Protein AF-A0A6M3LWH0-F1 (afdb_monomer_lite)

Sequence (138 aa):
MNFKQDALKKVTEHIETINIFIDDGWSKQEAIDYVRSTTVIGPQYWTMVLDAFKPKVKLLKKGIKIDGQYYPVFYSSSKNHTKGMATIYIKTYKRLPPSAHEIFSVKNDTDSMTDYFEQDRIQIPPDSPFFEQVENLS

Radius of gyration: 18.71 Å; chains: 1; bounding box: 31×31×58 Å

Foldseek 3Di:
DPPVVVLVVVLVVLLVQLVVVVVVPDDSVVSLVVSVVVDDDDPVSNVVSVVVPQWDWDDDLQWIATNNDTFGWDWAALVVPPQRWIKIFTPDLDDDDVSCVVQFPWPQPDDPVSSVPGTIMTTHDPPHPCRVVSNVSD

pLDDT: mean 84.86, std 10.17, range [54.03, 94.94]

Organism: NCBI:txid1070528

Structure (mmCIF, N/CA/C/O backbone):
data_AF-A0A6M3LWH0-F1
#
_entry.id   AF-A0A6M3LWH0-F1
#
loop_
_atom_site.group_PDB
_atom_site.id
_atom_site.type_symbol
_atom_site.label_atom_id
_atom_site.label_alt_id
_atom_site.label_comp_id
_atom_site.label_asym_id
_atom_site.label_entity_id
_atom_site.label_seq_id
_atom_site.pdbx_PDB_ins_code
_atom_site.Cartn_x
_atom_site.Cartn_y
_atom_site.Cartn_z
_atom_site.occupancy
_atom_site.B_iso_or_equiv
_atom_site.auth_seq_id
_atom_site.auth_comp_id
_atom_site.auth_asym_id
_atom_site.auth_atom_id
_atom_site.pdbx_PDB_model_num
ATOM 1 N N . MET A 1 1 ? -1.012 14.084 -36.681 1.00 55.66 1 MET A N 1
ATOM 2 C CA . MET A 1 1 ? -0.664 12.962 -35.784 1.00 55.66 1 MET A CA 1
ATOM 3 C C . MET A 1 1 ? -0.684 13.498 -34.359 1.00 55.66 1 MET A C 1
ATOM 5 O O . MET A 1 1 ? -0.060 14.524 -34.110 1.00 55.66 1 MET A O 1
ATOM 9 N N . ASN A 1 2 ? -1.511 12.939 -33.475 1.00 76.19 2 ASN A N 1
ATOM 10 C CA . ASN A 1 2 ? -1.720 13.488 -32.134 1.00 76.19 2 ASN A CA 1
ATOM 11 C C . ASN A 1 2 ? -0.649 12.919 -31.195 1.00 76.19 2 ASN A C 1
ATOM 13 O O . ASN A 1 2 ? -0.843 11.859 -30.610 1.00 76.19 2 ASN A O 1
ATOM 17 N N . PHE A 1 3 ? 0.480 13.622 -31.064 1.00 70.38 3 PHE A N 1
ATOM 18 C CA . PHE A 1 3 ? 1.648 13.204 -30.268 1.00 70.38 3 PHE A CA 1
ATOM 19 C C . PHE A 1 3 ? 1.301 12.688 -28.860 1.00 70.38 3 PHE A C 1
ATOM 21 O O . PHE A 1 3 ? 1.979 11.812 -28.328 1.00 70.38 3 PHE A O 1
ATOM 28 N N . LYS A 1 4 ? 0.222 13.199 -28.255 1.00 75.12 4 LYS A N 1
ATOM 29 C CA . LYS A 1 4 ? -0.253 12.756 -26.941 1.00 75.12 4 LYS A CA 1
ATOM 30 C C . LYS A 1 4 ? -0.840 11.340 -26.967 1.00 75.12 4 LYS A C 1
ATOM 32 O O . LYS A 1 4 ? -0.623 10.584 -26.027 1.00 75.12 4 LYS A O 1
ATOM 37 N N . GLN A 1 5 ? -1.572 10.983 -28.021 1.00 80.00 5 GLN A N 1
ATOM 38 C CA . GLN A 1 5 ? -2.164 9.650 -28.176 1.00 80.00 5 GLN A CA 1
ATOM 39 C C . GLN A 1 5 ? -1.089 8.592 -28.442 1.00 80.00 5 GLN A C 1
ATOM 41 O O . GLN A 1 5 ? -1.124 7.534 -27.820 1.00 80.00 5 GLN A O 1
ATOM 46 N N . ASP A 1 6 ? -0.090 8.907 -29.271 1.00 83.50 6 ASP A N 1
ATOM 47 C CA . ASP A 1 6 ? 1.018 7.985 -29.556 1.00 83.50 6 ASP A CA 1
ATOM 48 C C . ASP A 1 6 ? 1.865 7.701 -28.311 1.00 83.50 6 ASP A C 1
ATOM 50 O O . ASP A 1 6 ? 2.289 6.571 -28.078 1.00 83.50 6 ASP A O 1
ATOM 54 N N . ALA A 1 7 ? 2.087 8.713 -27.471 1.00 81.06 7 ALA A N 1
ATOM 55 C CA . ALA A 1 7 ? 2.842 8.529 -26.240 1.00 81.06 7 ALA A CA 1
ATOM 56 C C . ALA A 1 7 ? 2.071 7.729 -25.176 1.00 81.06 7 ALA A C 1
ATOM 58 O O . ALA A 1 7 ? 2.666 6.904 -24.488 1.00 81.06 7 ALA A O 1
ATOM 59 N N . LEU A 1 8 ? 0.753 7.927 -25.066 1.00 84.88 8 LEU A N 1
ATOM 60 C CA . LEU A 1 8 ? -0.100 7.112 -24.192 1.00 84.88 8 LEU A CA 1
ATOM 61 C C . LEU A 1 8 ? -0.129 5.651 -24.639 1.00 84.88 8 LEU A C 1
ATOM 63 O O . LEU A 1 8 ? -0.028 4.764 -23.798 1.00 84.88 8 LEU A O 1
ATOM 67 N N . LYS A 1 9 ? -0.196 5.405 -25.952 1.00 89.38 9 LYS A N 1
ATOM 68 C CA . LYS A 1 9 ? -0.110 4.053 -26.507 1.00 89.38 9 LYS A CA 1
ATOM 69 C C . LYS A 1 9 ? 1.198 3.371 -26.100 1.00 89.38 9 LYS A C 1
ATOM 71 O O . LYS A 1 9 ? 1.161 2.256 -25.596 1.00 89.38 9 LYS A O 1
ATOM 76 N N . LYS A 1 10 ? 2.331 4.073 -26.222 1.00 87.38 10 LYS A N 1
ATOM 77 C CA . LYS A 1 10 ? 3.626 3.552 -25.763 1.00 87.38 10 LYS A CA 1
ATOM 78 C C . LYS A 1 10 ? 3.616 3.231 -24.271 1.00 87.38 10 LYS A C 1
ATOM 80 O O . LYS A 1 10 ? 4.076 2.163 -23.898 1.00 87.38 10 LYS A O 1
ATOM 85 N N . VAL A 1 11 ? 3.073 4.101 -23.416 1.00 88.75 11 VAL A N 1
ATOM 86 C CA . VAL A 1 11 ? 2.949 3.809 -21.973 1.00 88.75 11 VAL A CA 1
ATOM 87 C C . VAL A 1 11 ? 2.189 2.501 -21.738 1.00 88.75 11 VAL A C 1
ATOM 89 O O . VAL A 1 11 ? 2.659 1.666 -20.970 1.00 88.75 11 VAL A O 1
ATOM 92 N N . THR A 1 12 ? 1.062 2.295 -22.425 1.00 91.31 12 THR A N 1
ATOM 93 C CA . THR A 1 12 ? 0.285 1.050 -22.335 1.00 91.31 12 THR A CA 1
ATOM 94 C C . THR A 1 12 ? 1.097 -0.168 -22.779 1.00 91.31 12 THR A C 1
ATOM 96 O O . THR A 1 12 ? 1.169 -1.132 -22.026 1.00 91.31 12 THR A O 1
ATOM 99 N N . GLU A 1 13 ? 1.784 -0.097 -23.922 1.00 92.19 13 GLU A N 1
ATOM 100 C CA . GLU A 1 13 ? 2.637 -1.188 -24.430 1.00 92.19 13 GLU A CA 1
ATOM 101 C C . GLU A 1 13 ? 3.745 -1.571 -23.430 1.00 92.19 13 GLU A C 1
ATOM 103 O O . GLU A 1 13 ? 4.048 -2.751 -23.252 1.00 92.19 13 GLU A O 1
ATOM 108 N N . HIS A 1 14 ? 4.336 -0.594 -22.731 1.00 91.31 14 HIS A N 1
ATOM 109 C CA . HIS A 1 14 ? 5.366 -0.871 -21.722 1.00 91.31 14 HIS A CA 1
ATOM 110 C C . HIS A 1 14 ? 4.767 -1.537 -20.480 1.00 91.31 14 HIS A C 1
ATOM 112 O O . HIS A 1 14 ? 5.362 -2.471 -19.954 1.00 91.31 14 HIS A O 1
ATOM 118 N N . ILE A 1 15 ? 3.586 -1.099 -20.026 1.00 91.75 15 ILE A N 1
ATOM 119 C CA . ILE A 1 15 ? 2.879 -1.731 -18.900 1.00 91.75 15 ILE A CA 1
ATOM 120 C C . ILE A 1 15 ? 2.523 -3.184 -19.239 1.00 91.75 15 ILE A C 1
ATOM 122 O O . ILE A 1 15 ? 2.754 -4.071 -18.422 1.00 91.75 15 ILE A O 1
ATOM 126 N N . GLU A 1 16 ? 2.001 -3.436 -20.441 1.00 93.81 16 GLU A N 1
ATOM 127 C CA . GLU A 1 16 ? 1.683 -4.788 -20.918 1.00 93.81 16 GLU A CA 1
ATOM 128 C C . GLU A 1 16 ? 2.934 -5.668 -20.980 1.00 93.81 16 GLU A C 1
ATOM 130 O O . GLU A 1 16 ? 2.926 -6.777 -20.455 1.00 93.81 16 GLU A O 1
ATOM 135 N N . THR A 1 17 ? 4.032 -5.149 -21.533 1.00 92.69 17 THR A N 1
ATOM 136 C CA . THR A 1 17 ? 5.309 -5.873 -21.608 1.00 92.69 17 THR A CA 1
ATOM 137 C C . THR A 1 17 ? 5.849 -6.220 -20.218 1.00 92.69 17 THR A C 1
ATOM 139 O O . THR A 1 17 ? 6.294 -7.341 -19.991 1.00 92.69 17 THR A O 1
ATOM 142 N N . ILE A 1 18 ? 5.786 -5.284 -19.266 1.00 92.44 18 ILE A N 1
ATOM 143 C CA . ILE A 1 18 ? 6.200 -5.532 -17.877 1.00 92.44 18 ILE A CA 1
ATOM 144 C C . ILE A 1 18 ? 5.329 -6.625 -17.242 1.00 92.44 18 ILE A C 1
ATOM 146 O O . ILE A 1 18 ? 5.869 -7.511 -16.586 1.00 92.44 18 ILE A O 1
ATOM 150 N N . ASN A 1 19 ? 4.007 -6.596 -17.450 1.00 91.69 19 ASN A N 1
ATOM 151 C CA . ASN A 1 19 ? 3.110 -7.626 -16.917 1.00 91.69 19 ASN A CA 1
ATOM 152 C C . ASN A 1 19 ? 3.423 -9.017 -17.479 1.00 91.69 19 ASN A C 1
ATOM 154 O O . ASN A 1 19 ? 3.423 -9.968 -16.710 1.00 91.69 19 ASN A O 1
ATOM 158 N N . ILE A 1 20 ? 3.765 -9.131 -18.768 1.00 94.38 20 ILE A N 1
ATOM 159 C CA . ILE A 1 20 ? 4.177 -10.409 -19.372 1.00 94.38 20 ILE A CA 1
ATOM 160 C C . ILE A 1 20 ? 5.386 -10.996 -18.631 1.00 94.38 20 ILE A C 1
ATOM 162 O O . ILE A 1 20 ? 5.366 -12.162 -18.258 1.00 94.38 20 ILE A O 1
ATOM 166 N N . PHE A 1 21 ? 6.413 -10.188 -18.345 1.00 93.62 21 PHE A N 1
ATOM 167 C CA . PHE A 1 21 ? 7.579 -10.669 -17.594 1.00 93.62 21 PHE A CA 1
ATOM 168 C C . PHE A 1 21 ? 7.232 -11.089 -16.162 1.00 93.62 21 PHE A C 1
ATOM 170 O O . PHE A 1 21 ? 7.771 -12.077 -15.665 1.00 93.62 21 PHE A O 1
ATOM 177 N N . ILE A 1 22 ? 6.336 -10.356 -15.497 1.00 91.31 22 ILE A N 1
ATOM 178 C CA . ILE A 1 22 ? 5.859 -10.715 -14.155 1.00 91.31 22 ILE A CA 1
ATOM 179 C C . ILE A 1 22 ? 5.104 -12.051 -14.194 1.00 91.31 22 ILE A C 1
ATOM 181 O O . ILE A 1 22 ? 5.343 -12.905 -13.340 1.00 91.31 22 ILE A O 1
ATOM 185 N N . ASP A 1 23 ? 4.243 -12.255 -15.193 1.00 92.00 23 ASP A N 1
ATOM 186 C CA . ASP A 1 23 ? 3.508 -13.508 -15.396 1.00 92.00 23 ASP A CA 1
ATOM 187 C C . ASP A 1 23 ? 4.459 -14.681 -15.710 1.00 92.00 23 ASP A C 1
ATOM 189 O O . ASP A 1 23 ? 4.224 -15.806 -15.263 1.00 92.00 23 ASP A O 1
ATOM 193 N N . ASP A 1 24 ? 5.584 -14.404 -16.377 1.00 93.94 24 ASP A N 1
ATOM 194 C CA . ASP A 1 24 ? 6.688 -15.345 -16.618 1.00 93.94 24 ASP A CA 1
ATOM 195 C C . ASP A 1 24 ? 7.590 -15.570 -15.380 1.00 93.94 24 ASP A C 1
ATOM 197 O O . ASP A 1 24 ? 8.578 -16.309 -15.441 1.00 93.94 24 ASP A O 1
ATOM 201 N N . GLY A 1 25 ? 7.262 -14.960 -14.236 1.00 92.50 25 GLY A N 1
ATOM 202 C CA . GLY A 1 25 ? 7.909 -15.196 -12.943 1.00 92.50 25 GLY A CA 1
ATOM 203 C C . GLY A 1 25 ? 9.025 -14.218 -12.570 1.00 92.50 25 GLY A C 1
ATOM 204 O O . GLY A 1 25 ? 9.708 -14.443 -11.570 1.00 92.50 25 GLY A O 1
ATOM 205 N N . TRP A 1 26 ? 9.225 -13.139 -13.331 1.00 94.19 26 TRP A N 1
ATOM 206 C CA . TRP A 1 26 ? 10.178 -12.087 -12.966 1.00 94.19 26 TRP A CA 1
ATOM 207 C C . TRP A 1 26 ? 9.651 -11.262 -11.794 1.00 94.19 26 TRP A C 1
ATOM 209 O O . TRP A 1 26 ? 8.445 -11.035 -11.659 1.00 94.19 26 TRP A O 1
ATOM 219 N N . SER A 1 27 ? 10.549 -10.720 -10.966 1.00 90.75 27 SER A N 1
ATOM 220 C CA . SER A 1 27 ? 10.117 -9.690 -10.025 1.00 90.75 27 SER A CA 1
ATOM 221 C C . SER A 1 27 ? 9.720 -8.414 -10.776 1.00 90.75 27 SER A C 1
ATOM 223 O O . SER A 1 27 ? 10.277 -8.064 -11.820 1.00 90.75 27 SER A O 1
ATOM 225 N N . LYS A 1 28 ? 8.773 -7.660 -10.205 1.00 88.62 28 LYS A N 1
ATOM 226 C CA . LYS A 1 28 ? 8.319 -6.370 -10.751 1.00 88.62 28 LYS A CA 1
ATOM 227 C C . LYS A 1 28 ? 9.485 -5.413 -11.032 1.00 88.62 28 LYS A C 1
ATOM 229 O O . LYS A 1 28 ? 9.471 -4.726 -12.049 1.00 88.62 28 LYS A O 1
ATOM 234 N N . GLN A 1 29 ? 10.485 -5.365 -10.149 1.00 89.88 29 GLN A N 1
ATOM 235 C CA . GLN A 1 29 ? 11.632 -4.470 -10.309 1.00 89.88 29 GLN A CA 1
ATOM 236 C C . GLN A 1 29 ? 12.534 -4.906 -11.473 1.00 89.88 29 GLN A C 1
ATOM 238 O O . GLN A 1 29 ? 12.893 -4.071 -12.298 1.00 89.88 29 GLN A O 1
ATOM 243 N N . GLU A 1 30 ? 12.823 -6.205 -11.597 1.00 93.00 30 GLU A N 1
ATOM 244 C CA . GLU A 1 30 ? 13.617 -6.743 -12.710 1.00 93.00 30 GLU 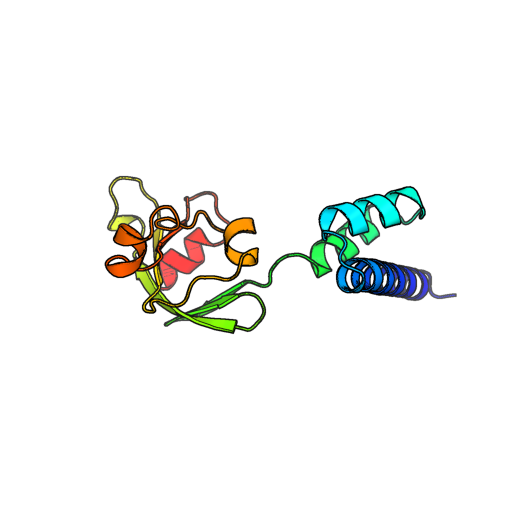A CA 1
ATOM 245 C C . GLU A 1 30 ? 12.940 -6.495 -14.061 1.00 93.00 30 GLU A C 1
ATOM 247 O O . GLU A 1 30 ? 13.591 -6.052 -15.008 1.00 93.00 30 GLU A O 1
ATOM 252 N N . ALA A 1 31 ? 11.626 -6.720 -14.145 1.00 92.19 31 ALA A N 1
ATOM 253 C CA . ALA A 1 31 ? 10.852 -6.468 -15.357 1.00 92.19 31 ALA A CA 1
ATOM 254 C C . ALA A 1 31 ? 10.882 -4.980 -15.756 1.00 92.19 31 ALA A C 1
ATOM 256 O O . ALA A 1 31 ? 11.119 -4.648 -16.920 1.00 92.19 31 ALA A O 1
ATOM 257 N N . ILE A 1 32 ? 10.697 -4.069 -14.791 1.00 92.06 32 ILE A N 1
ATOM 258 C CA . ILE A 1 32 ? 10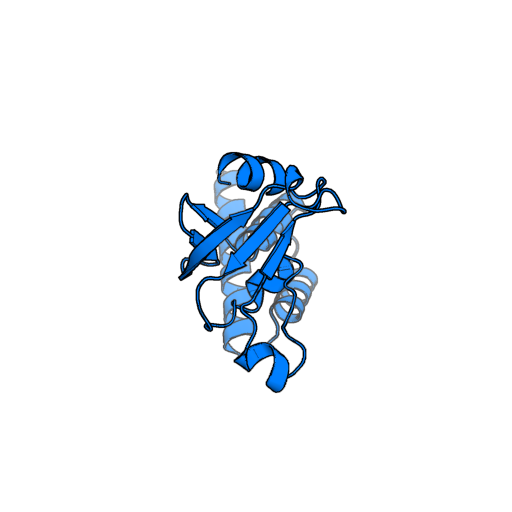.777 -2.618 -15.022 1.00 92.06 32 ILE A CA 1
ATOM 259 C C . ILE A 1 32 ? 12.169 -2.222 -15.523 1.00 92.06 32 ILE A C 1
ATOM 261 O O . ILE A 1 32 ? 12.271 -1.495 -16.513 1.00 92.06 32 ILE A O 1
ATOM 265 N N . ASP A 1 33 ? 13.232 -2.692 -14.870 1.00 93.00 33 ASP A N 1
ATOM 266 C CA . ASP A 1 33 ? 14.607 -2.330 -15.223 1.00 93.00 33 ASP A CA 1
ATOM 267 C C . ASP A 1 33 ? 14.995 -2.867 -16.603 1.00 93.00 33 ASP A C 1
ATOM 269 O O . ASP A 1 33 ? 15.608 -2.152 -17.402 1.00 93.00 33 ASP A O 1
ATOM 273 N N . TYR A 1 34 ? 14.559 -4.084 -16.934 1.00 92.94 34 TYR A N 1
ATOM 274 C CA . TYR A 1 34 ? 14.766 -4.668 -18.252 1.00 92.94 34 TYR A CA 1
ATOM 275 C C . TYR A 1 34 ? 14.069 -3.861 -19.352 1.00 92.94 34 TYR A C 1
ATOM 277 O O . TYR A 1 34 ? 14.721 -3.434 -20.313 1.00 92.94 34 TYR A O 1
ATOM 285 N N . VAL A 1 35 ? 12.770 -3.578 -19.206 1.00 90.25 35 VAL A N 1
ATOM 286 C CA . VAL A 1 35 ? 12.022 -2.792 -20.201 1.00 90.25 35 VAL A CA 1
ATOM 287 C C . VAL A 1 35 ? 12.605 -1.383 -20.314 1.00 90.25 35 VAL A C 1
ATOM 289 O O . VAL A 1 35 ? 12.752 -0.854 -21.415 1.00 90.25 35 VAL A O 1
ATOM 292 N N . ARG A 1 36 ? 13.044 -0.790 -19.201 1.00 90.19 36 ARG A N 1
ATOM 293 C CA . ARG A 1 36 ? 13.713 0.517 -19.189 1.00 90.19 36 ARG A CA 1
ATOM 294 C C . ARG A 1 36 ? 15.067 0.526 -19.885 1.00 90.19 36 ARG A C 1
ATOM 296 O O . ARG A 1 36 ? 15.423 1.539 -20.478 1.00 90.19 36 ARG A O 1
ATOM 303 N N . SER A 1 37 ? 15.806 -0.579 -19.838 1.00 90.00 37 SER A N 1
ATOM 304 C CA . SER A 1 37 ? 17.086 -0.721 -20.540 1.00 90.00 37 SER A CA 1
ATOM 305 C C . SER A 1 37 ? 16.927 -0.921 -22.054 1.00 90.00 37 SER A C 1
ATOM 307 O O . SER A 1 37 ? 17.816 -0.561 -22.823 1.00 90.00 37 SER A O 1
ATOM 309 N N . THR A 1 38 ? 15.789 -1.470 -22.486 1.00 88.06 38 THR A N 1
ATOM 310 C CA . THR A 1 38 ? 15.528 -1.872 -23.880 1.00 88.06 38 THR A CA 1
ATOM 311 C C . THR A 1 38 ? 14.709 -0.851 -24.668 1.00 88.06 38 THR A C 1
ATOM 313 O O . THR A 1 38 ? 14.611 -0.951 -25.891 1.00 88.06 38 THR A O 1
ATOM 316 N N . THR A 1 39 ? 14.140 0.156 -24.002 1.00 84.12 39 THR A N 1
ATOM 317 C CA . THR A 1 3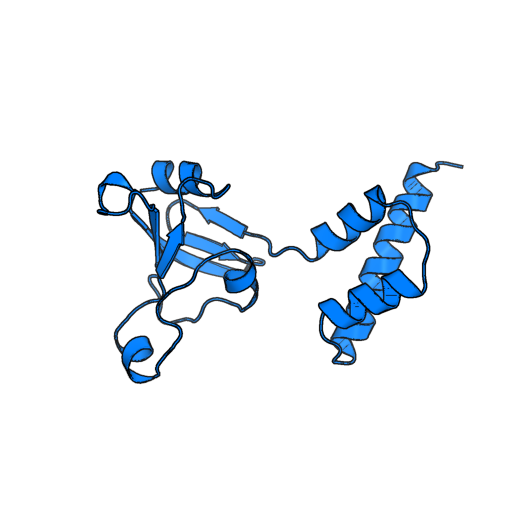9 ? 13.243 1.136 -24.622 1.00 84.12 39 THR A CA 1
ATOM 318 C C . THR A 1 39 ? 13.582 2.566 -24.217 1.00 84.12 39 THR A C 1
ATOM 320 O O . THR A 1 39 ? 14.045 2.846 -23.113 1.00 84.12 39 THR A O 1
ATOM 323 N N . VAL A 1 40 ? 13.325 3.512 -25.125 1.00 80.31 40 VAL A N 1
ATOM 324 C CA . VAL A 1 40 ? 13.513 4.942 -24.861 1.00 80.31 40 VAL A CA 1
ATOM 325 C C . VAL A 1 40 ? 12.172 5.651 -24.998 1.00 80.31 40 VAL A C 1
ATOM 327 O O . VAL A 1 40 ? 11.684 5.912 -26.100 1.00 80.31 40 VAL A O 1
ATOM 330 N N . ILE A 1 41 ? 11.585 5.988 -23.853 1.00 84.06 41 ILE A N 1
ATOM 331 C CA . ILE A 1 41 ? 10.459 6.917 -23.735 1.00 84.06 41 ILE A CA 1
ATOM 332 C C . ILE A 1 41 ? 10.861 8.080 -22.826 1.00 84.06 41 ILE A C 1
ATOM 334 O O . ILE A 1 41 ? 11.749 7.953 -21.983 1.00 84.06 41 ILE A O 1
ATOM 338 N N . GLY A 1 42 ? 10.224 9.236 -23.017 1.00 83.00 42 GLY A N 1
ATOM 339 C CA . GLY A 1 42 ? 10.508 10.428 -22.214 1.00 83.00 42 GLY A CA 1
ATOM 340 C C . GLY A 1 42 ? 10.323 10.177 -20.706 1.00 83.00 42 GLY A C 1
ATOM 341 O O . GLY A 1 42 ? 9.423 9.417 -20.334 1.00 83.00 42 GLY A O 1
ATOM 342 N N . PRO A 1 43 ? 11.115 10.821 -19.825 1.00 85.62 43 PRO A N 1
ATOM 343 C CA . PRO A 1 43 ? 11.050 10.612 -18.373 1.00 85.62 43 PRO A CA 1
ATOM 344 C C . PRO A 1 43 ? 9.643 10.759 -17.781 1.00 85.62 43 PRO A C 1
ATOM 346 O O . PRO A 1 43 ? 9.251 9.995 -16.905 1.00 85.62 43 PRO A O 1
ATOM 349 N N . GLN A 1 44 ? 8.849 11.694 -18.305 1.00 83.69 44 GLN A N 1
ATOM 350 C CA . GLN A 1 44 ? 7.465 11.916 -17.891 1.00 83.69 44 GLN A CA 1
ATOM 351 C C . GLN A 1 44 ? 6.555 10.702 -18.132 1.00 83.69 44 GLN A C 1
ATOM 353 O O . GLN A 1 44 ? 5.612 10.486 -17.377 1.00 83.69 44 GLN A O 1
ATOM 358 N N . TYR A 1 45 ? 6.838 9.893 -19.154 1.00 87.56 45 TYR A N 1
ATOM 359 C CA . TYR A 1 45 ? 6.071 8.690 -19.472 1.00 87.56 45 TYR A CA 1
ATOM 360 C C . TYR A 1 45 ? 6.502 7.514 -18.603 1.00 87.56 45 TYR A C 1
ATOM 362 O O . TYR A 1 45 ? 5.652 6.746 -18.166 1.00 87.56 45 TYR A O 1
ATOM 370 N N . TRP A 1 46 ? 7.790 7.432 -18.256 1.00 88.44 46 TRP A N 1
ATOM 371 C CA . TRP A 1 46 ? 8.265 6.500 -17.233 1.00 88.44 46 TRP A CA 1
ATOM 372 C C . TRP A 1 46 ? 7.601 6.746 -15.885 1.00 88.44 46 TRP A C 1
ATOM 374 O O . TRP A 1 46 ? 7.206 5.789 -15.229 1.00 88.44 46 TRP A O 1
ATOM 384 N N . THR A 1 47 ? 7.387 8.006 -15.499 1.00 88.69 47 THR A N 1
ATOM 385 C CA . THR A 1 47 ? 6.602 8.317 -14.298 1.00 88.69 47 THR A CA 1
ATOM 386 C C . THR A 1 47 ? 5.198 7.716 -14.373 1.00 88.69 47 THR A C 1
ATOM 388 O O . THR A 1 47 ? 4.747 7.153 -13.385 1.00 88.69 47 THR A O 1
ATOM 391 N N . MET A 1 48 ? 4.526 7.776 -15.529 1.00 89.50 48 MET A N 1
ATOM 392 C CA . MET A 1 48 ? 3.193 7.180 -15.711 1.00 89.50 48 MET A CA 1
ATOM 393 C C . MET A 1 48 ? 3.221 5.648 -15.658 1.00 89.50 48 MET A C 1
ATOM 395 O O . MET A 1 48 ? 2.341 5.053 -15.042 1.00 89.50 48 MET A O 1
ATOM 399 N N . VAL A 1 49 ? 4.230 5.014 -16.269 1.00 89.06 49 VAL A N 1
ATOM 400 C CA . VAL A 1 49 ? 4.436 3.558 -16.185 1.00 89.06 49 VAL A CA 1
ATOM 401 C C . VAL A 1 49 ? 4.629 3.150 -14.726 1.00 89.06 49 VAL A C 1
ATOM 403 O O . VAL A 1 49 ? 3.907 2.294 -14.232 1.00 89.06 49 VAL A O 1
ATOM 406 N N . LEU A 1 50 ? 5.540 3.806 -14.003 1.00 88.75 50 LEU A N 1
ATOM 407 C CA . LEU A 1 50 ? 5.805 3.515 -12.591 1.00 88.75 50 LEU A CA 1
ATOM 408 C C . LEU A 1 50 ? 4.574 3.755 -11.709 1.00 88.75 50 LEU A C 1
ATOM 410 O O . LEU A 1 50 ? 4.313 2.969 -10.803 1.00 88.75 50 LEU A O 1
ATOM 414 N N . ASP A 1 51 ? 3.805 4.813 -11.976 1.00 87.38 51 ASP A N 1
ATOM 415 C CA . ASP A 1 51 ? 2.571 5.117 -11.245 1.00 87.38 51 ASP A CA 1
ATOM 416 C C . ASP A 1 51 ? 1.510 4.021 -11.413 1.00 87.38 51 ASP A C 1
ATOM 418 O O . ASP A 1 51 ? 0.810 3.699 -10.456 1.00 87.38 51 ASP A O 1
ATOM 422 N N . ALA A 1 52 ? 1.445 3.378 -12.585 1.00 86.75 52 ALA A N 1
ATOM 423 C CA . ALA A 1 52 ? 0.535 2.261 -12.829 1.00 86.75 52 ALA A CA 1
ATOM 424 C C . ALA A 1 52 ? 0.815 1.048 -11.926 1.00 86.75 52 ALA A C 1
ATOM 426 O O . ALA A 1 52 ? -0.114 0.302 -11.610 1.00 86.75 52 ALA A O 1
ATOM 427 N N . PHE A 1 53 ? 2.064 0.883 -11.482 1.00 86.00 53 PHE A N 1
ATOM 428 C CA . PHE A 1 53 ? 2.485 -0.193 -10.587 1.00 86.00 53 PHE A CA 1
ATOM 429 C C . PHE A 1 53 ? 2.563 0.220 -9.114 1.00 86.00 53 PHE A C 1
ATOM 431 O O . PHE A 1 53 ? 2.914 -0.615 -8.276 1.00 86.00 53 PHE A O 1
ATOM 438 N N . LYS A 1 54 ? 2.269 1.480 -8.766 1.00 85.56 54 LYS A N 1
ATOM 439 C CA . LYS A 1 54 ? 2.184 1.874 -7.357 1.00 85.56 54 LYS A CA 1
ATOM 440 C C . LYS A 1 54 ? 0.966 1.218 -6.713 1.00 85.56 54 LYS A C 1
ATOM 442 O O . LYS A 1 54 ? -0.104 1.201 -7.333 1.00 85.56 54 LYS A O 1
ATOM 447 N N . PRO A 1 55 ? 1.081 0.738 -5.466 1.00 85.19 55 PRO A N 1
ATOM 448 C CA . PRO A 1 55 ? -0.073 0.159 -4.812 1.00 85.19 55 PRO A CA 1
ATOM 449 C C . PRO A 1 55 ? -1.169 1.201 -4.595 1.00 85.19 55 PRO A C 1
ATOM 451 O O . PRO A 1 55 ? -0.924 2.358 -4.236 1.00 85.19 55 PRO A O 1
ATOM 454 N N . LYS A 1 56 ? -2.413 0.791 -4.831 1.00 88.31 56 LYS A N 1
ATOM 455 C CA . LYS A 1 56 ? -3.577 1.676 -4.777 1.00 88.31 56 LYS A CA 1
ATOM 456 C C . LYS A 1 56 ? -4.185 1.629 -3.391 1.00 88.31 56 LYS A C 1
ATOM 458 O O . LYS A 1 56 ? -4.904 0.689 -3.052 1.00 88.31 56 LYS A O 1
ATOM 463 N N . VAL A 1 57 ? -3.944 2.678 -2.613 1.00 91.19 57 VAL A N 1
ATOM 464 C CA . VAL A 1 57 ? -4.454 2.789 -1.246 1.00 91.19 57 VAL A CA 1
ATOM 465 C C . VAL A 1 57 ? -5.592 3.793 -1.153 1.00 91.19 57 VAL A C 1
ATOM 467 O O . VAL A 1 57 ? -5.505 4.914 -1.650 1.00 91.19 57 VAL A O 1
ATOM 470 N N . LYS A 1 58 ? -6.665 3.400 -0.465 1.00 93.25 58 LYS A N 1
ATOM 471 C CA . LYS A 1 58 ? -7.777 4.284 -0.116 1.00 93.25 58 LYS A CA 1
ATOM 472 C C . LYS A 1 58 ? -8.187 4.083 1.337 1.00 93.25 58 LYS A C 1
ATOM 474 O O . LYS A 1 58 ? -8.617 2.993 1.714 1.00 93.25 58 LYS A O 1
ATOM 479 N N . LEU A 1 59 ? -8.116 5.149 2.128 1.00 93.44 59 LEU A N 1
ATOM 480 C CA . LEU A 1 59 ? -8.639 5.175 3.492 1.00 93.44 59 LEU A CA 1
ATOM 481 C C . LEU A 1 59 ? -10.157 5.418 3.464 1.00 93.44 59 LEU A C 1
ATOM 483 O O . LEU A 1 59 ? -10.660 6.233 2.690 1.00 93.44 59 LEU A O 1
ATOM 487 N N . LEU A 1 60 ? -10.905 4.676 4.277 1.00 94.94 60 LEU A N 1
ATOM 488 C CA . LEU A 1 60 ? -12.361 4.755 4.409 1.00 94.94 60 LEU A CA 1
ATOM 489 C C . LEU A 1 60 ? -12.706 4.818 5.895 1.00 94.94 60 LEU A C 1
ATOM 491 O O . LEU A 1 60 ? -12.012 4.235 6.711 1.00 94.94 60 LEU A O 1
ATOM 495 N N . LYS A 1 61 ? -13.856 5.393 6.259 1.00 92.44 61 LYS A N 1
ATOM 496 C CA . LYS A 1 61 ? -14.280 5.584 7.665 1.00 92.44 61 LYS A CA 1
ATOM 497 C C . LYS A 1 61 ? -14.121 4.374 8.601 1.00 92.44 61 LYS A C 1
ATOM 499 O O . LYS A 1 61 ? -13.949 4.551 9.798 1.00 92.44 61 LYS A O 1
ATOM 504 N N . LYS A 1 62 ? -14.229 3.146 8.089 1.00 93.44 62 LYS A N 1
ATOM 505 C CA . LYS A 1 62 ? -14.120 1.911 8.887 1.00 93.44 62 LYS A CA 1
ATOM 506 C C . LYS A 1 62 ? -13.153 0.888 8.290 1.00 93.44 62 LYS A C 1
ATOM 508 O O . LYS A 1 62 ? -13.247 -0.293 8.611 1.00 93.44 62 LYS A O 1
ATOM 513 N N . GLY A 1 63 ? -12.289 1.281 7.360 1.00 93.81 63 GLY A N 1
ATOM 514 C CA . GLY A 1 63 ? -11.397 0.326 6.709 1.00 93.81 63 GLY A CA 1
ATOM 515 C C . GLY A 1 63 ? -10.466 0.949 5.690 1.00 93.81 63 GLY A C 1
ATOM 516 O O . GLY A 1 63 ? -10.646 2.083 5.271 1.00 93.81 63 GLY A O 1
ATOM 517 N N . ILE A 1 64 ? -9.501 0.169 5.242 1.00 94.12 64 ILE A N 1
ATOM 518 C CA . ILE A 1 64 ? -8.571 0.546 4.185 1.00 94.12 64 ILE A CA 1
ATOM 519 C C . ILE A 1 64 ? -8.785 -0.373 2.989 1.00 94.12 64 ILE A C 1
ATOM 521 O O . ILE A 1 64 ? -9.088 -1.555 3.150 1.00 94.12 64 ILE A O 1
ATOM 525 N N . LYS A 1 65 ? -8.675 0.174 1.782 1.00 94.06 65 LYS A N 1
ATOM 526 C CA . LYS A 1 65 ? -8.541 -0.617 0.561 1.00 94.06 65 LYS A CA 1
ATOM 527 C C . LYS A 1 65 ? -7.109 -0.536 0.076 1.00 94.06 65 LYS A C 1
ATOM 529 O O . LYS A 1 65 ? -6.614 0.573 -0.094 1.00 94.06 65 LYS A O 1
ATOM 534 N N . ILE A 1 66 ? -6.493 -1.686 -0.155 1.00 91.62 66 ILE A N 1
ATOM 535 C CA . ILE A 1 66 ? -5.157 -1.815 -0.739 1.00 91.62 66 ILE A CA 1
ATOM 536 C C . ILE A 1 66 ? -5.318 -2.718 -1.958 1.00 91.62 66 ILE A C 1
ATOM 538 O O . ILE A 1 66 ? -5.856 -3.816 -1.835 1.00 91.62 66 ILE A O 1
ATOM 542 N N . ASP A 1 67 ? -4.994 -2.197 -3.140 1.00 89.31 67 ASP A N 1
ATOM 543 C CA . ASP A 1 67 ? -5.172 -2.871 -4.436 1.00 89.31 67 ASP A CA 1
ATOM 544 C C . ASP A 1 67 ? -6.589 -3.430 -4.649 1.00 89.31 67 ASP A C 1
ATOM 546 O O . ASP A 1 67 ? -6.818 -4.480 -5.238 1.00 89.31 67 ASP A O 1
ATOM 550 N N . GLY A 1 68 ? -7.584 -2.697 -4.140 1.00 88.38 68 GLY A N 1
ATOM 551 C CA . GLY A 1 68 ? -9.000 -3.058 -4.226 1.00 88.38 68 GLY A CA 1
ATOM 552 C C . GLY A 1 68 ? -9.499 -3.980 -3.108 1.00 88.38 68 GLY A C 1
ATOM 553 O O . GLY A 1 68 ? -10.709 -4.000 -2.858 1.00 88.38 68 GLY A O 1
ATOM 554 N N . GLN A 1 69 ? -8.609 -4.653 -2.375 1.00 90.75 69 GLN A N 1
ATOM 555 C CA . GLN A 1 69 ? -8.969 -5.521 -1.256 1.00 90.75 69 GLN A CA 1
ATOM 556 C C . GLN A 1 69 ? -9.260 -4.707 0.008 1.00 90.75 69 GLN A C 1
ATOM 558 O O . GLN A 1 69 ? -8.480 -3.846 0.404 1.00 90.75 69 GLN A O 1
ATOM 563 N N . TYR A 1 70 ? -10.410 -4.968 0.636 1.00 93.56 70 TYR A N 1
ATOM 564 C CA . TYR A 1 70 ? -10.872 -4.251 1.825 1.00 93.56 70 TYR A CA 1
ATOM 565 C C . TYR A 1 70 ? -10.418 -4.927 3.122 1.00 93.56 70 TYR A C 1
ATOM 567 O O . TYR A 1 70 ? -10.640 -6.123 3.318 1.00 93.56 70 TYR A O 1
ATOM 575 N N . TYR A 1 71 ? -9.888 -4.119 4.037 1.00 92.12 71 TYR A N 1
ATOM 576 C CA . TYR A 1 71 ? -9.493 -4.505 5.385 1.00 92.12 71 TYR A CA 1
ATOM 577 C C . TYR A 1 71 ? -10.214 -3.600 6.390 1.00 92.12 71 TYR A C 1
ATOM 579 O O . TYR A 1 71 ? -10.065 -2.378 6.318 1.00 92.12 71 TYR A O 1
ATOM 587 N N . PRO A 1 72 ? -11.024 -4.138 7.317 1.00 93.56 72 PRO A N 1
ATOM 588 C CA . PRO A 1 72 ? -11.632 -3.332 8.365 1.00 93.56 72 PRO A CA 1
ATOM 589 C C . PRO A 1 72 ? -10.566 -2.874 9.362 1.00 93.56 72 PRO A C 1
ATOM 591 O O . PRO A 1 72 ? -9.699 -3.654 9.755 1.00 93.56 72 PRO A O 1
ATOM 594 N N . VAL A 1 73 ? -10.647 -1.613 9.793 1.00 93.69 73 VAL A N 1
ATOM 595 C CA . VAL A 1 73 ? -9.640 -1.005 10.677 1.00 93.69 73 VAL A CA 1
ATOM 596 C C . VAL A 1 73 ? -10.263 -0.162 11.786 1.00 93.69 73 VAL A C 1
ATOM 598 O O . VAL A 1 73 ? -11.465 0.127 11.786 1.00 93.69 73 VAL A O 1
ATOM 601 N N . PHE A 1 74 ? -9.430 0.228 12.743 1.00 91.88 74 PHE A N 1
ATOM 602 C CA . PHE A 1 74 ? -9.660 1.326 13.672 1.00 91.88 74 PHE A CA 1
ATOM 603 C C . PHE A 1 74 ? -8.534 2.355 13.518 1.00 91.88 74 PHE A C 1
ATOM 605 O O . PHE A 1 74 ? -7.365 1.979 13.452 1.00 91.88 74 PHE A O 1
ATOM 612 N N . TYR A 1 75 ? -8.887 3.635 13.443 1.00 92.44 75 TYR A N 1
ATOM 613 C CA . TYR A 1 75 ? -7.926 4.731 13.355 1.00 92.44 75 TYR A CA 1
ATOM 614 C C . TYR A 1 75 ? -7.698 5.322 14.739 1.00 92.44 75 TYR A C 1
ATOM 616 O O . TYR A 1 75 ? -8.637 5.497 15.508 1.00 92.44 75 TYR A O 1
ATOM 624 N N . SER A 1 76 ? -6.451 5.641 15.050 1.00 91.06 76 SER A N 1
ATOM 625 C CA . SER A 1 76 ? -6.070 6.305 16.287 1.00 91.06 76 SER A CA 1
ATOM 626 C C . SER A 1 76 ? -5.188 7.495 15.949 1.00 91.06 76 SER A C 1
ATOM 628 O O . SER A 1 76 ? -4.121 7.325 15.355 1.00 91.06 76 SER A O 1
ATOM 630 N N . SER A 1 77 ? -5.642 8.695 16.312 1.00 89.81 77 SER A N 1
ATOM 631 C CA . SER A 1 77 ? -4.873 9.922 16.104 1.00 89.81 77 SER A CA 1
ATOM 632 C C . SER A 1 77 ? -3.574 9.916 16.896 1.00 89.81 77 SER A C 1
ATOM 634 O O . SER A 1 77 ? -3.474 9.336 17.980 1.00 89.81 77 SER A O 1
ATOM 636 N N . SER A 1 78 ? -2.599 10.641 16.366 1.00 87.25 78 SER A N 1
ATOM 637 C CA . SER A 1 78 ? -1.305 10.952 16.967 1.00 87.25 78 SER A CA 1
ATOM 638 C C . SER A 1 78 ? -1.400 11.510 18.380 1.00 87.25 78 SER A C 1
ATOM 640 O O . SER A 1 78 ? -0.528 11.227 19.196 1.00 87.25 78 SER A O 1
ATOM 642 N N . LYS A 1 79 ? -2.479 12.229 18.711 1.00 83.88 79 LYS A N 1
ATOM 643 C CA . LYS A 1 79 ? -2.746 12.745 20.065 1.00 83.88 79 LYS A CA 1
ATOM 644 C C . LYS A 1 79 ? -2.823 11.646 21.126 1.00 83.88 79 LYS A C 1
ATOM 646 O O . LYS A 1 79 ? -2.574 11.916 22.296 1.00 83.88 79 LYS A O 1
ATOM 651 N N . ASN A 1 80 ? -3.147 10.420 20.722 1.00 76.50 80 ASN A N 1
ATOM 652 C CA . ASN A 1 80 ? -3.219 9.265 21.612 1.00 76.50 80 ASN A CA 1
ATOM 653 C C . ASN A 1 80 ? -1.865 8.548 21.783 1.00 76.50 80 ASN A C 1
ATOM 655 O O . ASN A 1 80 ? -1.790 7.591 22.550 1.00 76.50 80 ASN A O 1
ATOM 659 N N . HIS A 1 81 ? -0.803 8.980 21.087 1.00 72.19 81 HIS A N 1
ATOM 660 C CA . HIS A 1 81 ? 0.493 8.292 21.048 1.00 72.19 81 HIS A CA 1
ATOM 661 C C . HIS A 1 81 ? 1.652 9.220 21.421 1.00 72.19 81 HIS A C 1
ATOM 663 O O . HIS A 1 81 ? 1.810 10.312 20.884 1.00 72.19 81 HIS A O 1
ATOM 669 N N . THR A 1 82 ? 2.562 8.739 22.269 1.00 60.16 82 THR A N 1
ATOM 670 C CA . THR A 1 82 ? 3.735 9.492 22.764 1.00 60.16 82 THR A CA 1
ATOM 671 C C . THR A 1 82 ? 4.728 9.923 21.682 1.00 60.16 82 THR A C 1
ATOM 673 O O . THR A 1 82 ? 5.559 10.790 21.933 1.00 60.16 82 THR A O 1
ATOM 676 N N . LYS A 1 83 ? 4.660 9.335 20.482 1.00 73.94 83 LYS A N 1
ATOM 677 C CA . LYS A 1 83 ? 5.565 9.626 19.357 1.00 73.94 83 LYS A CA 1
ATOM 678 C C . LYS A 1 83 ? 4.966 10.559 18.300 1.00 73.94 83 LYS A C 1
ATOM 680 O O . LYS A 1 83 ? 5.595 10.758 17.266 1.00 73.94 83 LYS A O 1
ATOM 685 N N . GLY A 1 84 ? 3.755 11.084 18.514 1.00 80.44 84 GLY A N 1
ATOM 686 C CA . GLY A 1 84 ? 3.083 11.944 17.532 1.00 80.44 84 GLY A CA 1
ATOM 687 C C . GLY A 1 84 ? 2.741 11.232 16.217 1.00 80.44 84 GLY A C 1
ATOM 688 O O . GLY A 1 84 ? 2.523 11.885 15.204 1.00 80.44 84 GLY A O 1
ATOM 689 N N . MET A 1 85 ? 2.699 9.898 16.217 1.00 86.69 85 MET A N 1
ATOM 690 C CA . MET A 1 85 ? 2.358 9.087 15.048 1.00 86.69 85 MET A CA 1
ATOM 691 C C . MET A 1 85 ? 0.899 8.666 15.116 1.00 86.69 85 MET A C 1
ATOM 693 O O . MET A 1 85 ? 0.442 8.189 16.156 1.00 86.69 85 MET A O 1
ATOM 697 N N . ALA A 1 86 ? 0.192 8.786 13.999 1.00 88.94 86 ALA A N 1
ATOM 698 C CA . ALA A 1 86 ? -1.133 8.207 13.879 1.00 88.94 86 ALA A CA 1
ATOM 699 C C . ALA A 1 86 ? -1.006 6.695 13.634 1.00 88.94 86 ALA A C 1
ATOM 701 O O . ALA A 1 86 ? -0.034 6.231 13.033 1.00 88.94 86 ALA A O 1
ATOM 702 N N . THR A 1 87 ? -1.967 5.911 14.117 1.00 90.25 87 THR A N 1
ATOM 703 C CA . THR A 1 87 ? -1.921 4.445 14.017 1.00 90.25 87 THR A CA 1
ATOM 704 C C . THR A 1 87 ? -3.200 3.902 13.398 1.00 90.25 87 THR A C 1
ATOM 706 O O . THR A 1 87 ? -4.304 4.274 13.796 1.00 90.25 87 THR A O 1
ATOM 709 N N . ILE A 1 88 ? -3.051 2.989 12.440 1.00 91.44 88 ILE A N 1
ATOM 710 C CA . ILE A 1 88 ? -4.153 2.208 11.875 1.00 91.44 88 ILE A CA 1
ATOM 711 C C . ILE A 1 88 ? -4.055 0.791 12.437 1.00 91.44 88 ILE A C 1
ATOM 713 O O . ILE A 1 88 ? -3.066 0.101 12.208 1.00 91.44 88 ILE A O 1
ATOM 717 N N . TYR A 1 89 ? -5.081 0.357 13.159 1.00 89.81 89 TYR A N 1
ATOM 718 C CA . TYR A 1 89 ? -5.191 -0.993 13.707 1.00 89.81 89 TYR A CA 1
ATOM 719 C C . TYR A 1 89 ? -6.039 -1.854 12.779 1.00 89.81 89 TYR A C 1
ATOM 721 O O . TYR A 1 89 ? -7.212 -1.542 12.557 1.00 89.81 89 TYR A O 1
ATOM 729 N N . ILE A 1 90 ? -5.478 -2.933 12.240 1.00 90.44 90 ILE A N 1
ATOM 730 C CA . ILE A 1 90 ? -6.220 -3.861 11.386 1.00 90.44 90 ILE A CA 1
ATOM 731 C C . ILE A 1 90 ? -7.100 -4.738 12.275 1.00 90.44 90 ILE A C 1
ATOM 733 O O . ILE A 1 90 ? -6.619 -5.388 13.182 1.00 90.44 90 ILE A O 1
ATOM 737 N N . LYS A 1 91 ? -8.412 -4.793 12.036 1.00 87.69 91 LYS A N 1
ATOM 738 C CA . LYS A 1 91 ? -9.344 -5.554 12.899 1.00 87.69 91 LYS A CA 1
ATOM 739 C C . LYS A 1 91 ? -9.388 -7.051 12.600 1.00 87.69 91 LYS A C 1
ATOM 741 O O . LYS A 1 91 ? -10.249 -7.759 13.118 1.00 87.69 91 LYS A O 1
ATOM 746 N N . THR A 1 92 ? -8.537 -7.525 11.703 1.00 81.81 92 THR A N 1
ATOM 747 C CA . THR A 1 92 ? -8.548 -8.906 11.224 1.00 81.81 92 THR A CA 1
ATOM 748 C C . THR A 1 92 ? -7.178 -9.513 11.392 1.00 81.81 92 THR A C 1
ATOM 750 O O . THR A 1 92 ? -6.188 -8.815 11.226 1.00 81.81 92 THR A O 1
ATOM 753 N N . TYR A 1 93 ? -7.141 -10.827 11.563 1.00 74.75 93 TYR A N 1
ATOM 754 C CA . TYR A 1 93 ? -5.915 -11.620 11.489 1.00 74.75 93 TYR A CA 1
ATOM 755 C C . TYR A 1 93 ? -5.475 -11.912 10.045 1.00 74.75 93 TYR A C 1
ATOM 757 O O . TYR A 1 93 ? -4.577 -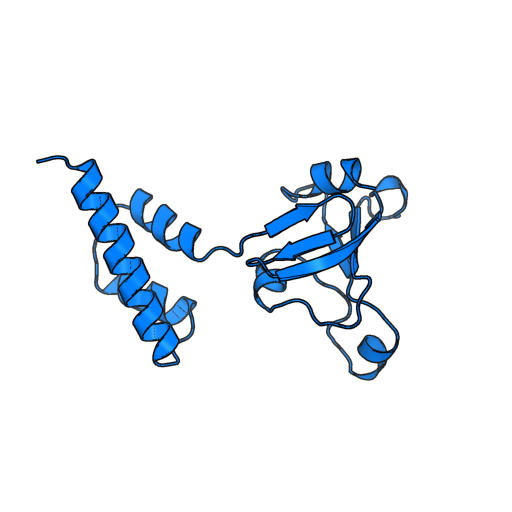12.715 9.816 1.00 74.75 93 TYR A O 1
ATOM 765 N N . LYS A 1 94 ? -6.135 -11.319 9.037 1.00 79.06 94 LYS A N 1
ATOM 766 C CA . LYS A 1 94 ? -5.659 -11.419 7.658 1.00 79.06 94 LYS A CA 1
ATOM 767 C C . LYS A 1 94 ? -4.443 -10.523 7.509 1.00 79.06 94 LYS A C 1
ATOM 769 O O . LYS A 1 94 ? -4.566 -9.314 7.701 1.00 79.06 94 LYS A O 1
ATOM 774 N N . ARG A 1 95 ? -3.337 -11.124 7.079 1.00 79.88 95 ARG A N 1
ATOM 775 C CA . ARG A 1 95 ? -2.139 -10.392 6.683 1.00 79.88 95 ARG A CA 1
ATOM 776 C C . ARG A 1 95 ? -2.464 -9.385 5.588 1.00 79.88 95 ARG A C 1
ATOM 778 O O . ARG A 1 95 ? -3.254 -9.657 4.669 1.00 79.88 95 ARG A O 1
ATOM 785 N N . LEU A 1 96 ? -1.856 -8.216 5.710 1.00 85.25 96 LEU A N 1
ATOM 786 C CA . LEU A 1 96 ? -1.845 -7.227 4.647 1.00 85.25 96 LEU A CA 1
ATOM 787 C C . LEU A 1 96 ? -1.088 -7.773 3.420 1.00 85.25 96 LEU A C 1
ATOM 789 O O . LEU A 1 96 ? -0.230 -8.647 3.551 1.00 85.25 96 LEU A O 1
ATOM 793 N N . PRO A 1 97 ? -1.431 -7.318 2.203 1.00 85.81 97 PRO A N 1
ATOM 794 C CA . PRO A 1 97 ? -0.718 -7.751 1.011 1.00 85.81 97 PRO A CA 1
ATOM 795 C C . PRO A 1 97 ? 0.703 -7.161 1.029 1.00 85.81 97 PRO A C 1
ATOM 797 O O . PRO A 1 97 ? 0.890 -6.082 1.596 1.00 85.81 97 PRO A O 1
ATOM 800 N N . PRO A 1 98 ? 1.694 -7.780 0.359 1.00 82.88 98 PRO A N 1
ATOM 801 C CA . PRO A 1 98 ? 3.065 -7.256 0.299 1.00 82.88 98 PRO A CA 1
ATOM 802 C C . PRO A 1 98 ? 3.141 -5.789 -0.145 1.00 82.88 98 PRO A C 1
ATOM 804 O O . PRO A 1 98 ? 3.941 -5.010 0.365 1.00 82.88 98 PRO A O 1
ATOM 807 N N . SER A 1 99 ? 2.229 -5.379 -1.025 1.00 83.75 99 SER A N 1
ATOM 808 C CA . SER A 1 99 ? 2.105 -4.013 -1.524 1.00 83.75 99 SER A CA 1
ATOM 809 C C . SER A 1 99 ? 1.761 -2.979 -0.438 1.00 83.75 99 SER A C 1
ATOM 811 O O . SER A 1 99 ? 2.075 -1.797 -0.574 1.00 83.75 99 SER A O 1
ATOM 813 N N . ALA A 1 100 ? 1.186 -3.405 0.689 1.00 84.94 100 ALA A N 1
ATOM 814 C CA . ALA A 1 100 ? 1.014 -2.556 1.861 1.00 84.94 100 ALA A CA 1
ATOM 815 C C . ALA A 1 100 ? 2.357 -2.178 2.492 1.00 84.94 100 ALA A C 1
ATOM 817 O O . ALA A 1 100 ? 2.510 -1.045 2.936 1.00 84.94 100 ALA A O 1
ATOM 818 N N . HIS A 1 101 ? 3.331 -3.091 2.498 1.00 82.00 101 HIS A N 1
ATOM 819 C CA . HIS A 1 101 ? 4.654 -2.882 3.095 1.00 82.00 101 HIS A CA 1
ATOM 820 C C . HIS A 1 101 ? 5.528 -1.949 2.244 1.00 82.00 101 HIS A C 1
ATOM 822 O O . HIS A 1 101 ? 6.446 -1.326 2.769 1.00 82.00 101 HIS A O 1
ATOM 828 N N . GLU A 1 102 ? 5.214 -1.793 0.950 1.00 80.31 102 GLU A N 1
ATOM 829 C CA . GLU A 1 102 ? 5.835 -0.775 0.087 1.00 80.31 102 GLU A CA 1
ATOM 830 C C . GLU A 1 102 ? 5.430 0.654 0.492 1.00 80.31 102 GLU A C 1
ATOM 832 O O . GLU A 1 102 ? 6.167 1.606 0.243 1.00 80.31 102 GLU A O 1
ATOM 837 N N . ILE A 1 103 ? 4.250 0.817 1.099 1.00 82.06 103 ILE A N 1
ATOM 838 C CA . ILE A 1 103 ? 3.663 2.130 1.410 1.00 82.06 103 ILE A CA 1
ATOM 839 C C . ILE A 1 103 ? 3.734 2.446 2.899 1.00 82.06 103 ILE A C 1
ATOM 841 O O . ILE A 1 103 ? 3.901 3.601 3.298 1.00 82.06 103 ILE A O 1
ATOM 845 N N . PHE A 1 104 ? 3.554 1.428 3.727 1.00 84.94 104 PHE A N 1
ATOM 846 C CA . PHE A 1 104 ? 3.316 1.567 5.146 1.00 84.94 104 PHE A CA 1
ATOM 847 C C . PHE A 1 104 ? 4.390 0.870 5.962 1.00 84.94 104 PHE A C 1
ATOM 849 O O . PHE A 1 104 ? 4.810 -0.245 5.663 1.00 84.94 104 PHE A O 1
ATOM 856 N N . SER A 1 105 ? 4.755 1.492 7.084 1.00 81.69 105 SER A N 1
ATOM 857 C CA . SER A 1 105 ? 5.494 0.793 8.129 1.00 81.69 105 SER A CA 1
ATOM 858 C C . SER A 1 105 ? 4.523 -0.091 8.917 1.00 81.69 105 SER A C 1
ATOM 860 O O . SER A 1 105 ? 3.928 0.343 9.909 1.00 81.69 105 SER A O 1
ATOM 862 N N . VAL A 1 106 ? 4.326 -1.320 8.434 1.00 78.88 106 VAL A N 1
ATOM 863 C CA . VAL A 1 106 ? 3.558 -2.364 9.124 1.00 78.88 106 VAL A CA 1
ATOM 864 C C . VAL A 1 106 ? 4.406 -2.915 10.276 1.00 78.88 106 VAL A C 1
ATOM 866 O O . VAL A 1 106 ? 5.590 -3.213 10.111 1.00 78.88 106 VAL A O 1
ATOM 869 N N . LYS A 1 107 ? 3.826 -3.001 11.472 1.00 75.00 107 LYS A N 1
ATOM 870 C CA . LYS A 1 107 ? 4.428 -3.620 12.659 1.00 75.00 107 LYS A CA 1
ATOM 871 C C . LYS A 1 107 ? 3.673 -4.903 12.989 1.00 75.00 107 LYS A C 1
ATOM 873 O O . LYS A 1 107 ? 2.456 -4.930 12.813 1.00 75.00 107 LYS A O 1
ATOM 878 N N . ASN A 1 108 ? 4.403 -5.856 13.576 1.00 67.75 108 ASN A N 1
ATOM 879 C CA . ASN A 1 108 ? 3.948 -7.190 13.993 1.00 67.75 108 ASN A CA 1
ATOM 880 C C . ASN A 1 108 ? 3.919 -8.236 12.853 1.00 67.75 108 ASN A C 1
ATOM 882 O O . ASN A 1 108 ? 2.978 -9.001 12.761 1.00 67.75 108 ASN A O 1
ATOM 886 N N . ASP A 1 109 ? 4.962 -8.262 12.010 1.00 62.44 109 ASP A N 1
ATOM 887 C CA . ASP A 1 109 ? 5.145 -9.222 10.896 1.00 62.44 109 ASP A CA 1
ATOM 888 C C . ASP A 1 109 ? 6.446 -10.041 11.067 1.00 62.44 109 ASP A C 1
ATOM 890 O O . ASP A 1 109 ? 7.216 -10.244 10.132 1.00 62.44 109 ASP A O 1
ATOM 894 N N . THR A 1 110 ? 6.805 -10.387 12.309 1.00 54.03 110 THR A N 1
ATOM 895 C CA . THR A 1 110 ? 8.174 -10.856 12.623 1.00 54.03 110 THR A CA 1
ATOM 896 C C . THR A 1 110 ? 8.265 -12.177 13.379 1.00 54.03 110 THR A C 1
ATOM 898 O O . THR A 1 110 ? 9.329 -12.788 13.336 1.00 54.03 110 THR A O 1
ATOM 901 N N . ASP A 1 111 ? 7.210 -12.647 14.053 1.00 54.59 111 ASP A N 1
ATOM 902 C CA . ASP A 1 111 ? 7.233 -13.954 14.725 1.00 54.59 111 ASP A CA 1
ATOM 903 C C . ASP A 1 111 ? 5.832 -14.578 14.809 1.00 54.59 111 ASP A C 1
ATOM 905 O O . ASP A 1 111 ? 4.871 -13.953 15.250 1.00 54.59 111 ASP A O 1
ATOM 909 N N . SER A 1 112 ? 5.757 -15.859 14.451 1.00 56.75 112 SER A N 1
ATOM 910 C CA . SER A 1 112 ? 4.574 -16.723 14.494 1.00 56.75 112 SER A CA 1
ATOM 911 C C . SER A 1 112 ? 3.780 -16.667 15.806 1.00 56.75 112 SER A C 1
ATOM 913 O O . SER A 1 112 ? 2.556 -16.785 15.782 1.00 56.75 112 SER A O 1
ATOM 915 N N . MET A 1 113 ? 4.453 -16.466 16.945 1.00 56.50 113 MET A N 1
ATOM 916 C CA . MET A 1 113 ? 3.796 -16.348 18.250 1.00 56.50 113 MET A CA 1
ATOM 917 C C . MET A 1 113 ? 3.190 -14.960 18.482 1.00 56.50 113 MET A C 1
ATOM 919 O O . MET A 1 113 ? 2.155 -14.858 19.136 1.00 56.50 113 MET A O 1
ATOM 923 N N . THR A 1 114 ? 3.785 -13.893 17.944 1.00 55.69 114 THR A N 1
ATOM 924 C CA . THR A 1 114 ? 3.245 -12.527 18.043 1.00 55.69 114 THR A CA 1
ATOM 925 C C . THR A 1 114 ? 2.073 -12.333 17.083 1.00 55.69 114 THR A C 1
ATOM 927 O O . THR A 1 114 ? 1.046 -11.798 17.491 1.00 55.69 114 THR A O 1
ATOM 930 N N . ASP A 1 115 ? 2.160 -12.872 15.866 1.00 54.94 115 ASP A N 1
ATOM 931 C CA . ASP A 1 115 ? 1.098 -12.816 14.849 1.00 54.94 115 ASP A CA 1
ATOM 932 C C . ASP A 1 115 ? -0.192 -13.544 15.285 1.00 54.94 115 ASP A C 1
ATOM 934 O O . ASP A 1 115 ? -1.286 -13.254 14.799 1.00 54.94 115 ASP A O 1
ATOM 938 N N . TYR A 1 116 ? -0.081 -14.509 16.209 1.00 55.97 116 TYR A N 1
ATOM 939 C CA . TYR A 1 116 ? -1.232 -15.251 16.731 1.00 55.97 116 TYR A CA 1
ATOM 940 C C . TYR A 1 116 ? -2.073 -14.424 17.719 1.00 55.97 116 TYR A C 1
ATOM 942 O O . TYR A 1 116 ? -3.283 -14.632 17.833 1.00 55.97 116 TYR A O 1
ATOM 950 N N . PHE A 1 117 ? -1.452 -13.479 18.434 1.00 56.47 117 PHE A N 1
ATOM 951 C CA . PHE A 1 117 ? -2.109 -12.687 19.483 1.00 56.47 117 PHE A CA 1
ATOM 952 C C . PHE A 1 117 ? -2.246 -11.202 19.144 1.00 56.47 117 PHE A C 1
ATOM 954 O O . PHE A 1 117 ? -3.091 -10.525 19.733 1.00 56.47 117 PHE A O 1
ATOM 961 N N . GLU A 1 118 ? -1.468 -10.692 18.193 1.00 65.69 118 GLU A N 1
ATOM 962 C CA . GLU A 1 118 ? -1.469 -9.287 17.814 1.00 65.69 118 GLU A CA 1
ATOM 963 C C . GLU A 1 118 ? -1.954 -9.096 16.382 1.00 65.69 118 GLU A C 1
ATOM 965 O O . GLU A 1 118 ? -1.565 -9.797 15.456 1.00 65.69 118 GLU A O 1
ATOM 970 N N . GLN A 1 119 ? -2.823 -8.108 16.201 1.00 72.75 119 GLN A N 1
ATOM 971 C CA . GLN A 1 119 ? -3.237 -7.680 14.875 1.00 72.75 119 GLN A CA 1
ATOM 972 C C . GLN A 1 119 ? -2.167 -6.776 14.254 1.00 72.75 119 GLN A C 1
ATOM 974 O O . GLN A 1 119 ? -1.500 -6.019 14.972 1.00 72.75 119 GLN A O 1
ATOM 979 N N . ASP A 1 120 ? -2.062 -6.803 12.922 1.00 79.69 120 ASP A N 1
ATOM 980 C CA . ASP A 1 120 ? -1.232 -5.859 12.176 1.00 79.69 120 ASP A CA 1
ATOM 981 C C . ASP A 1 120 ? -1.600 -4.424 12.566 1.00 79.69 120 ASP A C 1
ATOM 983 O O . ASP A 1 120 ? -2.776 -4.037 12.647 1.00 79.69 120 ASP A O 1
ATOM 987 N N . ARG A 1 121 ? -0.576 -3.600 12.777 1.00 86.44 121 ARG A N 1
ATOM 988 C CA . ARG A 1 121 ? -0.745 -2.158 12.968 1.00 86.44 121 ARG A CA 1
ATOM 989 C C . ARG A 1 121 ? 0.174 -1.400 12.035 1.00 86.44 121 ARG A C 1
ATOM 991 O O . ARG A 1 121 ? 1.337 -1.749 11.857 1.00 86.44 121 ARG A O 1
ATOM 998 N N . ILE A 1 122 ? -0.348 -0.325 11.473 1.00 89.38 122 ILE A N 1
ATOM 999 C CA . ILE A 1 122 ? 0.395 0.570 10.598 1.00 89.38 122 ILE A CA 1
ATOM 1000 C C . ILE A 1 122 ? 0.680 1.853 11.365 1.00 89.38 122 ILE A C 1
ATOM 1002 O O . ILE A 1 122 ? -0.250 2.497 11.854 1.00 89.38 122 ILE A O 1
ATOM 1006 N N . GLN A 1 123 ? 1.952 2.240 11.430 1.00 89.75 123 GLN A N 1
ATOM 1007 C CA . GLN A 1 123 ? 2.352 3.542 11.957 1.00 89.75 123 GLN A CA 1
ATOM 1008 C C . GLN A 1 123 ? 2.491 4.545 10.815 1.00 89.75 123 GLN A C 1
ATOM 1010 O O . GLN A 1 123 ? 3.221 4.310 9.852 1.00 89.75 123 GLN A O 1
ATOM 1015 N N . ILE A 1 124 ? 1.785 5.665 10.942 1.00 88.88 124 ILE A N 1
ATOM 1016 C CA . ILE A 1 124 ? 1.784 6.758 9.977 1.00 88.88 124 ILE A CA 1
ATOM 1017 C C . ILE A 1 124 ? 2.532 7.940 10.601 1.00 88.88 124 ILE A C 1
ATOM 1019 O O . ILE A 1 124 ? 2.034 8.541 11.562 1.00 88.88 124 ILE A O 1
ATOM 1023 N N . PRO A 1 125 ? 3.737 8.264 10.105 1.00 89.44 125 PRO A N 1
ATOM 1024 C CA . PRO A 1 125 ? 4.484 9.411 10.593 1.00 89.44 125 PRO A CA 1
ATOM 1025 C C . PRO A 1 125 ? 3.880 10.733 10.070 1.00 89.44 125 PRO A C 1
ATOM 1027 O O . PRO A 1 125 ? 3.171 10.715 9.060 1.00 89.44 125 PRO A O 1
ATOM 1030 N N . PRO A 1 126 ? 4.138 11.877 10.736 1.00 88.94 126 PRO A N 1
ATOM 1031 C CA . PRO A 1 126 ? 3.576 13.183 10.359 1.00 88.94 126 PRO A CA 1
ATOM 1032 C C . PRO A 1 126 ? 3.891 13.659 8.936 1.00 88.94 126 PRO A C 1
ATOM 1034 O O . PRO A 1 126 ? 3.142 14.449 8.372 1.00 88.94 126 PRO A O 1
ATOM 1037 N N . ASP A 1 127 ? 4.993 13.189 8.359 1.00 89.25 127 ASP A N 1
ATOM 1038 C CA . ASP A 1 127 ? 5.439 13.479 6.994 1.00 89.25 127 ASP A CA 1
ATOM 1039 C C . ASP A 1 127 ? 4.773 12.584 5.932 1.00 89.25 127 ASP A C 1
ATOM 1041 O O . ASP A 1 127 ? 4.949 12.799 4.732 1.00 89.25 127 ASP A O 1
ATOM 1045 N N . SER A 1 128 ? 3.979 11.592 6.345 1.00 87.88 128 SER A N 1
ATOM 1046 C CA . SER A 1 128 ? 3.258 10.720 5.424 1.00 87.88 128 SER A CA 1
ATOM 1047 C C . SER A 1 128 ? 2.111 11.461 4.725 1.00 87.88 128 SER A C 1
ATOM 1049 O O . SER A 1 128 ? 1.319 12.133 5.392 1.00 87.88 128 SER A O 1
ATOM 1051 N N . PRO A 1 129 ? 1.889 11.236 3.414 1.00 90.12 129 PRO A N 1
ATOM 1052 C CA . PRO A 1 129 ? 0.735 11.795 2.699 1.00 90.12 129 PRO A CA 1
ATOM 1053 C C . PRO A 1 129 ? -0.622 11.313 3.245 1.00 90.12 129 PRO A C 1
ATOM 1055 O O . PRO A 1 129 ? -1.665 11.859 2.889 1.00 90.12 129 PRO A O 1
ATOM 1058 N N . PHE A 1 130 ? -0.630 10.286 4.100 1.00 90.62 130 PHE A N 1
ATOM 1059 C CA . PHE A 1 130 ? -1.836 9.736 4.717 1.00 90.62 130 PHE A CA 1
ATOM 1060 C C . PHE A 1 130 ? -2.118 10.283 6.120 1.00 90.62 130 PHE A C 1
ATOM 1062 O O . PHE A 1 130 ? -3.186 10.001 6.660 1.00 90.62 130 PHE A O 1
ATOM 1069 N N . PHE A 1 131 ? -1.199 11.048 6.718 1.00 91.31 131 PHE A N 1
ATOM 1070 C CA . PHE A 1 131 ? -1.284 11.439 8.126 1.00 91.31 131 PHE A CA 1
ATOM 1071 C C . PHE A 1 131 ? -2.553 12.237 8.444 1.00 91.31 131 PHE A C 1
ATOM 1073 O O . PHE A 1 131 ? -3.361 11.815 9.269 1.00 91.31 131 PHE A O 1
ATOM 1080 N N . GLU A 1 132 ? -2.786 13.335 7.722 1.00 92.38 132 GLU A N 1
ATOM 1081 C CA . GLU A 1 132 ? -3.960 14.194 7.926 1.00 92.38 132 GLU A CA 1
ATOM 1082 C C . GLU A 1 132 ? -5.280 13.441 7.695 1.00 92.38 132 GLU A C 1
ATOM 1084 O O . GLU A 1 132 ? -6.267 13.643 8.402 1.00 92.38 132 GLU A O 1
ATOM 1089 N N . GLN A 1 133 ? -5.306 12.518 6.732 1.00 92.12 133 GLN A N 1
ATOM 1090 C CA . GLN A 1 133 ? -6.492 11.700 6.492 1.00 92.12 133 GLN A CA 1
ATOM 1091 C C . GLN A 1 133 ? -6.779 10.766 7.667 1.00 92.12 133 GLN A C 1
ATOM 1093 O O . GLN A 1 133 ? -7.937 10.611 8.038 1.00 92.12 133 GLN A O 1
ATOM 1098 N N . VAL A 1 134 ? -5.753 10.156 8.265 1.00 90.69 134 VAL A N 1
ATOM 1099 C CA . VAL A 1 134 ? -5.936 9.294 9.439 1.00 90.69 134 VAL A CA 1
ATOM 1100 C C . VAL A 1 134 ? -6.417 10.095 10.647 1.00 90.69 134 VAL A C 1
ATOM 1102 O O . VAL A 1 134 ? -7.333 9.640 11.328 1.00 90.69 134 VAL A O 1
ATOM 1105 N N . GLU A 1 135 ? -5.871 11.291 10.879 1.00 91.44 135 GLU A N 1
ATOM 1106 C CA . GLU A 1 135 ? -6.325 12.199 11.946 1.00 91.44 135 GLU A CA 1
ATOM 1107 C C . GLU A 1 135 ? -7.816 12.542 11.824 1.00 91.44 135 GLU A C 1
ATOM 1109 O O . GLU A 1 135 ? -8.544 12.546 12.811 1.00 91.44 135 GLU A O 1
ATOM 1114 N N . ASN A 1 136 ? -8.297 12.775 10.602 1.00 91.56 136 ASN A N 1
ATOM 1115 C CA . ASN A 1 136 ? -9.701 13.102 10.350 1.00 91.56 136 ASN A CA 1
ATOM 1116 C C . ASN A 1 136 ? -10.650 11.891 10.442 1.00 91.56 136 ASN A C 1
ATOM 1118 O O . ASN A 1 136 ? -11.871 12.063 10.477 1.00 91.56 136 ASN A O 1
ATOM 1122 N N . LEU A 1 137 ? -10.113 10.668 10.427 1.00 90.56 137 LEU A N 1
ATOM 1123 C CA . LEU A 1 137 ? -10.882 9.421 10.482 1.00 90.56 137 LEU A CA 1
ATOM 1124 C C . LEU A 1 137 ? -10.866 8.755 11.868 1.00 90.56 137 LEU A C 1
ATOM 1126 O O . LEU A 1 137 ? -11.590 7.769 12.047 1.00 90.56 137 LEU A O 1
ATOM 1130 N N . SER A 1 138 ? -10.056 9.259 12.808 1.00 81.06 138 SER A N 1
ATOM 1131 C CA . SER A 1 138 ? -9.974 8.782 14.198 1.00 81.06 138 SER A CA 1
ATOM 1132 C C . SER A 1 138 ? -11.113 9.272 15.083 1.00 81.0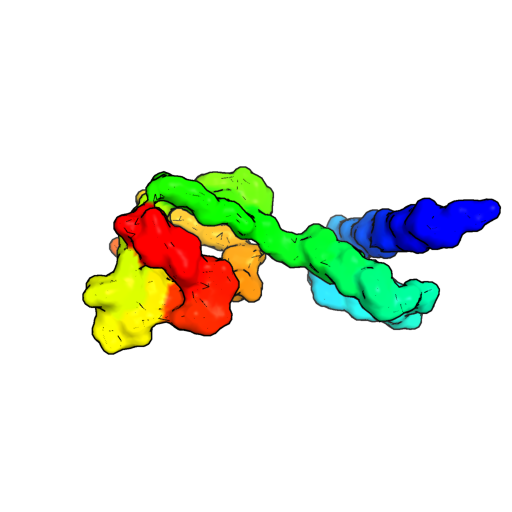6 138 SER A C 1
ATOM 1134 O O . SER A 1 138 ? -11.516 10.443 14.912 1.00 81.06 138 SER A O 1
#

Secondary structure (DSSP, 8-state):
--HHHHHHHHHHHHHHHHHHHHHTT--HHHHHHHHHHH----HHHHHHH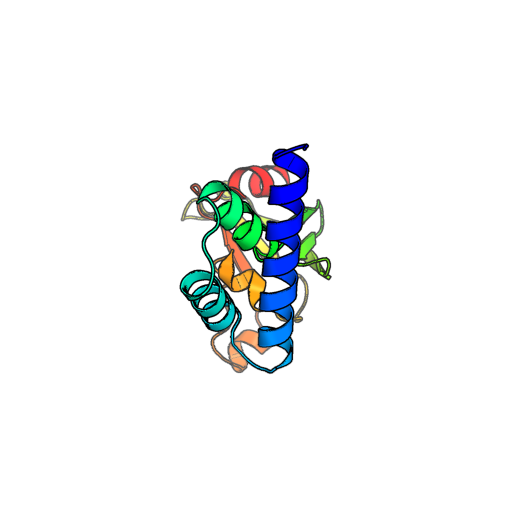HHHTS--EEEETTEEEETTEEEEEEEE-GGGSTTS-EEEEESSSSPPPHHHHHHSEEES-S-HHHHHH---EEEE-TTSTTHHHHHHH-